Protein AF-A0A401GUN4-F1 (afdb_monomer)

Structure (mmCIF, N/CA/C/O backbone):
data_AF-A0A401GUN4-F1
#
_entry.id   AF-A0A401GUN4-F1
#
loop_
_atom_site.group_PDB
_atom_site.id
_atom_site.type_symbol
_atom_site.label_atom_id
_atom_site.label_alt_id
_atom_site.label_comp_id
_atom_site.label_asym_id
_atom_site.label_entity_id
_atom_site.label_seq_id
_atom_site.pdbx_PDB_ins_code
_atom_site.Cartn_x
_atom_site.Cartn_y
_atom_site.Cartn_z
_atom_site.occupancy
_atom_site.B_iso_or_equiv
_atom_site.auth_seq_id
_atom_site.auth_comp_id
_atom_site.auth_asym_id
_atom_site.auth_atom_id
_atom_site.pdbx_PDB_model_num
ATOM 1 N N . MET A 1 1 ? 19.082 17.902 -39.797 1.00 61.75 1 MET A N 1
ATOM 2 C CA . MET A 1 1 ? 18.710 17.930 -41.236 1.00 61.75 1 MET A CA 1
ATOM 3 C C . MET A 1 1 ? 19.415 16.868 -42.083 1.00 61.75 1 MET A C 1
ATOM 5 O O . MET A 1 1 ? 18.729 16.250 -42.883 1.00 61.75 1 MET A O 1
ATOM 9 N N . ARG A 1 2 ? 20.720 16.598 -41.896 1.00 84.06 2 ARG A N 1
ATOM 10 C CA . ARG A 1 2 ? 21.501 15.693 -42.772 1.00 84.06 2 ARG A CA 1
ATOM 11 C C . ARG A 1 2 ? 20.975 14.250 -42.870 1.00 84.06 2 ARG A C 1
ATOM 13 O O . ARG A 1 2 ? 20.888 13.736 -43.975 1.00 84.06 2 ARG A O 1
ATOM 20 N N . TYR A 1 3 ? 20.550 13.638 -41.759 1.00 87.88 3 TYR A N 1
ATOM 21 C CA . TYR A 1 3 ? 20.000 12.272 -41.775 1.00 87.88 3 TYR A CA 1
ATOM 22 C C . TYR A 1 3 ? 18.753 12.141 -42.660 1.00 87.88 3 TYR A C 1
ATOM 24 O O . TYR A 1 3 ? 18.655 11.236 -43.478 1.00 87.88 3 TYR A O 1
ATOM 32 N N . ARG A 1 4 ? 17.798 13.073 -42.535 1.00 90.19 4 ARG A N 1
ATOM 33 C CA . ARG A 1 4 ? 16.543 13.034 -43.306 1.00 90.19 4 ARG A CA 1
ATOM 34 C C . ARG A 1 4 ? 16.805 13.141 -44.808 1.00 90.19 4 ARG A C 1
ATOM 36 O O . ARG A 1 4 ? 16.203 12.411 -45.587 1.00 90.19 4 ARG A O 1
ATOM 43 N N . THR A 1 5 ? 17.737 14.008 -45.204 1.00 91.50 5 THR A N 1
ATOM 44 C CA . THR A 1 5 ? 18.130 14.169 -46.610 1.00 91.50 5 THR A CA 1
ATOM 45 C C . THR A 1 5 ? 18.854 12.938 -47.153 1.00 91.50 5 THR A C 1
ATOM 47 O O . THR A 1 5 ? 18.556 12.502 -48.261 1.00 91.50 5 THR A O 1
ATOM 50 N N . THR A 1 6 ? 19.759 12.330 -46.377 1.00 90.94 6 THR A N 1
ATOM 51 C CA . THR A 1 6 ? 20.455 11.104 -46.796 1.00 90.94 6 THR A CA 1
ATOM 52 C C . THR A 1 6 ? 19.515 9.905 -46.840 1.00 90.94 6 THR A C 1
ATOM 54 O O . THR A 1 6 ? 19.612 9.104 -47.760 1.00 90.94 6 THR A O 1
ATOM 57 N N . PHE A 1 7 ? 18.571 9.804 -45.900 1.00 90.31 7 PHE A N 1
ATOM 58 C CA . PHE A 1 7 ? 17.551 8.757 -45.883 1.00 90.31 7 PHE A CA 1
ATOM 59 C C . PHE A 1 7 ? 16.649 8.847 -47.119 1.00 90.31 7 PHE A C 1
ATOM 61 O O . PHE A 1 7 ? 16.426 7.842 -47.781 1.00 90.31 7 PHE A O 1
ATOM 68 N N . ALA A 1 8 ? 16.204 10.052 -47.496 1.00 91.38 8 ALA A N 1
ATOM 69 C CA . ALA A 1 8 ? 15.416 10.260 -48.713 1.00 91.38 8 ALA A CA 1
ATOM 70 C C . ALA A 1 8 ? 16.186 9.873 -49.990 1.00 91.38 8 ALA A C 1
ATOM 72 O O . ALA A 1 8 ? 15.638 9.198 -50.861 1.00 91.38 8 ALA A O 1
ATOM 73 N N . ALA A 1 9 ? 17.467 10.245 -50.086 1.00 92.00 9 ALA A N 1
ATOM 74 C CA . ALA A 1 9 ? 18.320 9.839 -51.203 1.00 92.00 9 ALA A CA 1
ATOM 75 C C . ALA A 1 9 ? 18.523 8.315 -51.243 1.00 92.00 9 ALA A C 1
ATOM 77 O O . ALA A 1 9 ? 18.451 7.707 -52.307 1.00 92.00 9 ALA A O 1
ATOM 78 N N . LEU A 1 10 ? 18.725 7.686 -50.084 1.00 90.44 10 LEU A N 1
ATOM 79 C CA . LEU A 1 10 ? 18.894 6.242 -49.974 1.00 90.44 10 LEU A CA 1
ATOM 80 C C . LEU A 1 10 ? 17.616 5.493 -50.374 1.00 90.44 10 LEU A C 1
ATOM 82 O O . LEU A 1 10 ? 17.707 4.529 -51.123 1.00 90.44 10 LEU A O 1
ATOM 86 N N . VAL A 1 11 ? 16.433 5.971 -49.973 1.00 92.25 11 VAL A N 1
ATOM 87 C CA . VAL A 1 11 ? 15.136 5.435 -50.428 1.00 92.25 11 VAL A CA 1
ATOM 88 C C . VAL A 1 11 ? 15.024 5.490 -51.956 1.00 92.25 11 VAL A C 1
ATOM 90 O O . VAL A 1 11 ? 14.645 4.496 -52.572 1.00 92.25 11 VAL A O 1
ATOM 93 N N . ALA A 1 12 ? 15.384 6.621 -52.572 1.00 92.50 12 ALA A N 1
ATOM 94 C CA . ALA A 1 12 ? 15.305 6.803 -54.023 1.00 92.50 12 ALA A CA 1
ATOM 95 C C . ALA A 1 12 ? 16.304 5.922 -54.797 1.00 92.50 12 ALA A C 1
ATOM 97 O O . ALA A 1 12 ? 16.006 5.459 -55.897 1.00 92.50 12 ALA A O 1
ATOM 98 N N . LEU A 1 13 ? 17.485 5.679 -54.223 1.00 92.62 13 LEU A N 1
ATOM 99 C CA . LEU A 1 13 ? 18.577 4.955 -54.878 1.00 92.62 13 LEU A CA 1
ATOM 100 C C . LEU A 1 13 ? 18.646 3.464 -54.513 1.00 92.62 13 LEU A C 1
ATOM 102 O O . LEU A 1 13 ? 19.353 2.716 -55.185 1.00 92.62 13 LEU A O 1
ATOM 106 N N . ALA A 1 14 ? 17.915 3.001 -53.496 1.00 90.75 14 ALA A N 1
ATOM 107 C CA . ALA A 1 14 ? 17.994 1.623 -53.007 1.00 90.75 14 ALA A CA 1
ATOM 108 C C . ALA A 1 14 ? 17.620 0.577 -54.067 1.00 90.75 14 ALA A C 1
ATOM 110 O O . ALA A 1 14 ? 18.306 -0.436 -54.191 1.00 90.75 14 ALA A O 1
ATOM 111 N N . GLN A 1 15 ? 16.561 0.838 -54.841 1.00 89.50 15 GLN A N 1
ATOM 112 C CA . GLN A 1 15 ? 16.112 -0.040 -55.927 1.00 89.50 15 GLN A CA 1
ATOM 113 C C . GLN A 1 15 ? 17.144 -0.101 -57.075 1.00 89.50 15 GLN A C 1
ATOM 115 O O . GLN A 1 15 ? 17.607 -1.200 -57.380 1.00 89.50 15 GLN A O 1
ATOM 120 N N . PRO A 1 16 ? 17.600 1.036 -57.650 1.00 92.12 16 PRO A N 1
ATOM 121 C CA . PRO A 1 16 ? 18.664 1.041 -58.660 1.00 92.12 16 PRO A CA 1
ATOM 122 C C . PRO A 1 16 ? 19.980 0.387 -58.223 1.00 92.12 16 PRO A C 1
ATOM 124 O O . PRO A 1 16 ? 20.673 -0.204 -59.045 1.00 92.12 16 PRO A O 1
ATOM 127 N N . LEU A 1 17 ? 20.342 0.502 -56.942 1.00 90.38 17 LEU A N 1
ATOM 128 C CA . LEU A 1 17 ? 21.597 -0.024 -56.396 1.00 90.38 17 LEU A CA 1
ATOM 129 C C . LEU A 1 17 ? 21.484 -1.461 -55.866 1.00 90.38 17 LEU A C 1
ATOM 131 O O . LEU A 1 17 ? 22.434 -1.947 -55.254 1.00 90.38 17 LEU A O 1
ATOM 135 N N . ALA A 1 18 ? 20.334 -2.123 -56.046 1.00 89.06 18 ALA A N 1
ATOM 136 C CA . ALA A 1 18 ? 20.052 -3.457 -55.507 1.00 89.06 18 ALA A CA 1
ATOM 137 C C . ALA A 1 18 ? 20.358 -3.588 -53.994 1.00 89.06 18 ALA A C 1
ATOM 139 O O . ALA A 1 18 ? 20.763 -4.643 -53.503 1.00 89.06 18 ALA A O 1
ATOM 140 N N . LYS A 1 19 ? 20.165 -2.503 -53.232 1.00 86.75 19 LYS A N 1
ATOM 141 C CA . LYS A 1 19 ? 20.365 -2.461 -51.777 1.00 86.75 19 LYS A CA 1
ATOM 142 C C . LYS A 1 19 ? 19.126 -3.020 -51.079 1.00 86.75 19 LYS A C 1
ATOM 144 O O . LYS A 1 19 ? 18.068 -2.392 -51.072 1.00 86.75 19 LYS A O 1
ATOM 149 N N . VAL A 1 20 ? 19.286 -4.168 -50.429 1.00 86.50 20 VAL A N 1
ATOM 150 C CA . VAL A 1 20 ? 18.246 -4.870 -49.657 1.00 86.50 20 VAL A CA 1
ATOM 151 C C . VAL A 1 20 ? 18.600 -4.927 -48.171 1.00 86.50 20 VAL A C 1
ATOM 153 O O . VAL A 1 20 ? 19.768 -4.837 -47.804 1.00 86.50 20 VAL A O 1
ATOM 156 N N . GLY A 1 21 ? 17.584 -5.039 -47.314 1.00 81.31 21 GLY A N 1
ATOM 157 C CA . GLY A 1 21 ? 17.739 -5.273 -45.873 1.00 81.31 21 GLY A CA 1
ATOM 158 C C . GLY A 1 21 ? 18.011 -4.033 -45.019 1.00 81.31 21 GLY A C 1
ATOM 159 O O . GLY A 1 21 ? 17.782 -4.073 -43.824 1.00 81.31 21 GLY A O 1
ATOM 160 N N . TRP A 1 22 ? 18.403 -2.897 -45.596 1.00 84.94 22 TRP A N 1
ATOM 161 C CA . TRP A 1 22 ? 18.736 -1.688 -44.827 1.00 84.94 22 TRP A CA 1
ATOM 162 C C . TRP A 1 22 ? 17.547 -1.080 -44.054 1.00 84.94 22 TRP A C 1
ATOM 164 O O . TRP A 1 22 ? 17.760 -0.323 -43.107 1.00 84.94 22 TRP A O 1
ATOM 174 N N . GLN A 1 23 ? 16.301 -1.401 -44.430 1.00 85.31 23 GLN A N 1
ATOM 175 C CA . GLN A 1 23 ? 15.102 -0.918 -43.733 1.00 85.31 23 GLN A CA 1
ATOM 176 C C . GLN A 1 23 ? 14.911 -1.534 -42.336 1.00 85.31 23 GLN A C 1
ATOM 178 O O . GLN A 1 23 ? 14.133 -0.999 -41.545 1.00 85.31 23 GLN A O 1
ATOM 183 N N . SER A 1 24 ? 15.574 -2.656 -42.020 1.00 79.81 24 SER A N 1
ATOM 184 C CA . SER A 1 24 ? 15.527 -3.227 -40.667 1.00 79.81 24 SER A CA 1
ATOM 185 C C . SER A 1 24 ? 16.329 -2.389 -39.669 1.00 79.81 24 SER A C 1
ATOM 187 O O . SER A 1 24 ? 15.943 -2.299 -38.504 1.00 79.81 24 SER A O 1
ATOM 189 N N . GLU A 1 25 ? 17.398 -1.743 -40.134 1.00 78.94 25 GLU A N 1
ATOM 190 C CA . GLU A 1 25 ? 18.331 -0.964 -39.315 1.00 78.94 25 GLU A CA 1
ATOM 191 C C . GLU A 1 25 ? 18.028 0.540 -39.341 1.00 78.94 25 GLU A C 1
ATOM 193 O O . GLU A 1 25 ? 18.147 1.219 -38.323 1.00 78.94 25 GLU A O 1
ATOM 198 N N . LEU A 1 26 ? 17.605 1.076 -40.490 1.00 85.75 26 LEU A N 1
ATOM 199 C CA . LEU A 1 26 ? 17.338 2.502 -40.672 1.00 85.75 26 LEU A CA 1
ATOM 200 C C . LEU A 1 26 ? 15.843 2.754 -40.865 1.00 85.75 26 LEU A C 1
ATOM 202 O O . LEU A 1 26 ? 15.229 2.251 -41.807 1.00 85.75 26 LEU A O 1
ATOM 206 N N . ARG A 1 27 ? 15.270 3.612 -40.016 1.00 87.12 27 ARG A N 1
ATOM 207 C CA . ARG A 1 27 ? 13.863 4.026 -40.081 1.00 87.12 27 ARG A CA 1
ATOM 208 C C . ARG A 1 27 ? 13.729 5.536 -40.318 1.00 87.12 27 ARG A C 1
ATOM 210 O O . ARG A 1 27 ? 14.671 6.290 -40.076 1.00 87.12 27 ARG A O 1
ATOM 217 N N . PRO A 1 28 ? 12.559 6.015 -40.775 1.00 89.81 28 PRO A N 1
ATOM 218 C CA . PRO A 1 28 ? 12.291 7.447 -40.845 1.00 89.81 28 PRO A CA 1
ATOM 219 C C . PRO A 1 28 ? 12.483 8.107 -39.472 1.00 89.81 28 PRO A C 1
ATOM 221 O O . PRO A 1 28 ? 11.947 7.628 -38.477 1.00 89.81 28 PRO A O 1
ATOM 224 N N . LEU A 1 29 ? 13.235 9.212 -39.420 1.00 89.06 29 LEU A N 1
ATOM 225 C CA . LEU A 1 29 ? 13.492 9.950 -38.179 1.00 89.06 29 LEU A CA 1
ATOM 226 C C . LEU A 1 29 ? 12.454 11.060 -37.977 1.00 89.06 29 LEU A C 1
ATOM 228 O O . LEU A 1 29 ? 12.614 12.182 -38.492 1.00 89.06 29 LEU A O 1
ATOM 232 N N . ASN A 1 30 ? 11.411 10.758 -37.206 1.00 88.06 30 ASN A N 1
ATOM 233 C CA . ASN A 1 30 ? 10.396 11.732 -36.818 1.00 88.06 30 ASN A CA 1
ATOM 234 C C . ASN A 1 30 ? 10.955 12.731 -35.800 1.00 88.06 30 ASN A C 1
ATOM 236 O O . ASN A 1 30 ? 12.028 12.544 -35.231 1.00 88.06 30 ASN A O 1
ATOM 240 N N . THR A 1 31 ? 10.266 13.852 -35.592 1.00 85.31 31 THR A N 1
ATOM 241 C CA . THR A 1 31 ? 10.670 14.839 -34.573 1.00 85.31 31 THR A CA 1
ATOM 242 C C . THR A 1 31 ? 10.558 14.278 -33.160 1.00 85.31 31 THR A C 1
ATOM 244 O O . THR A 1 31 ? 11.384 14.608 -32.322 1.00 85.31 31 THR A O 1
ATOM 247 N N . THR A 1 32 ? 9.598 13.385 -32.925 1.00 82.88 32 THR A N 1
ATOM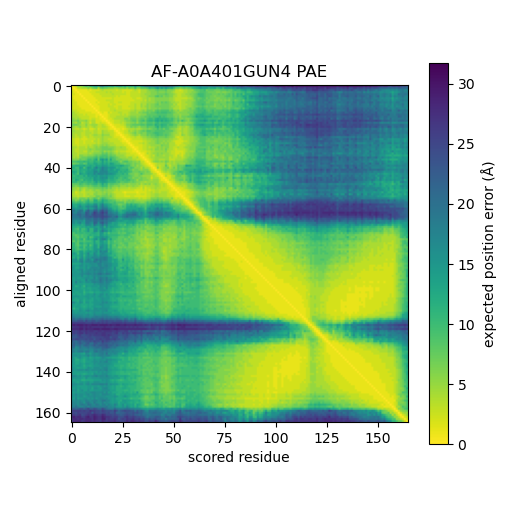 248 C CA . THR A 1 32 ? 9.372 12.695 -31.645 1.00 82.88 32 THR A CA 1
ATOM 249 C C . THR A 1 32 ? 10.454 11.675 -31.293 1.00 82.88 32 THR A C 1
ATOM 251 O O . THR A 1 32 ? 10.561 11.269 -30.140 1.00 82.88 32 THR A O 1
ATOM 254 N N . ASP A 1 33 ? 11.240 11.238 -32.279 1.00 83.50 33 ASP A N 1
ATOM 255 C CA . ASP A 1 33 ? 12.306 10.253 -32.078 1.00 83.50 33 ASP A CA 1
ATOM 256 C C . ASP A 1 33 ? 13.605 10.911 -31.597 1.00 83.50 33 ASP A C 1
ATOM 258 O O . ASP A 1 33 ? 14.455 10.239 -31.021 1.00 83.50 33 ASP A O 1
ATOM 262 N N . VAL A 1 34 ? 13.771 12.219 -31.830 1.00 84.81 34 VAL A N 1
ATOM 263 C CA . VAL A 1 34 ? 14.961 12.983 -31.431 1.00 84.81 34 VAL A CA 1
ATOM 264 C C . VAL A 1 34 ? 14.811 13.391 -29.972 1.00 84.81 34 VAL A C 1
ATOM 266 O O . VAL A 1 34 ? 14.448 14.524 -29.667 1.00 84.81 34 VAL A O 1
ATOM 269 N N . ARG A 1 35 ? 15.053 12.430 -29.086 1.00 82.94 35 A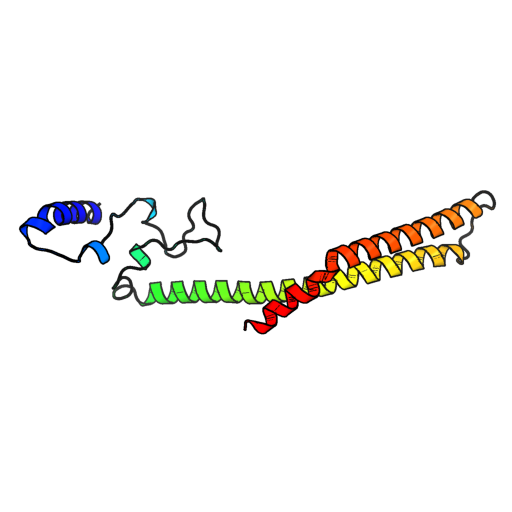RG A N 1
ATOM 270 C CA . ARG A 1 35 ? 14.937 12.597 -27.640 1.00 82.94 35 ARG A CA 1
ATOM 271 C C . ARG A 1 35 ? 15.970 11.766 -26.895 1.00 82.94 35 ARG A C 1
ATOM 273 O O . ARG A 1 35 ? 16.447 10.746 -27.409 1.00 82.94 35 ARG A O 1
ATOM 280 N N . GLY A 1 36 ? 16.320 12.213 -25.693 1.00 77.12 36 GLY A N 1
ATOM 281 C CA . GLY A 1 36 ? 17.220 11.478 -24.808 1.00 77.12 36 GLY A CA 1
ATOM 282 C C . GLY A 1 36 ? 16.659 10.101 -24.446 1.00 77.12 36 GLY A C 1
ATOM 283 O O . GLY A 1 36 ? 15.445 9.903 -24.427 1.00 77.12 36 GLY A O 1
ATOM 284 N N . MET A 1 37 ? 17.530 9.138 -24.124 1.00 74.44 37 MET A N 1
ATOM 285 C CA . MET A 1 37 ? 17.106 7.783 -23.732 1.00 74.44 37 MET A CA 1
ATOM 286 C C . MET A 1 37 ? 16.166 7.788 -22.510 1.00 74.44 37 MET A C 1
ATOM 288 O O . MET A 1 37 ? 15.310 6.917 -22.369 1.00 74.44 37 MET A O 1
ATOM 292 N N . THR A 1 38 ? 16.309 8.802 -21.658 1.00 71.69 38 THR A N 1
ATOM 293 C CA . THR A 1 38 ? 15.544 9.053 -20.432 1.00 71.69 38 THR A CA 1
ATOM 294 C C . THR A 1 38 ? 14.367 10.014 -20.599 1.00 71.69 38 THR A C 1
ATOM 296 O O . THR A 1 38 ? 13.646 10.260 -19.636 1.00 71.69 38 THR A O 1
ATOM 299 N N . GLU A 1 39 ? 14.156 10.575 -21.788 1.00 75.94 39 GLU A N 1
ATOM 300 C CA . GLU A 1 39 ? 13.175 11.637 -22.009 1.00 75.94 39 GLU A CA 1
ATOM 301 C C . GLU A 1 39 ? 11.771 11.065 -22.277 1.00 75.94 39 GLU A C 1
ATOM 303 O O . GLU A 1 39 ? 11.539 10.327 -23.244 1.00 75.94 39 GLU A O 1
ATOM 308 N N . LEU A 1 40 ? 10.825 11.410 -21.399 1.00 72.50 40 LEU A N 1
ATOM 309 C CA . LEU A 1 40 ? 9.420 11.009 -21.483 1.00 72.50 40 LEU A CA 1
ATOM 310 C C . LEU A 1 40 ? 8.672 11.851 -22.521 1.00 72.50 40 LEU A C 1
ATOM 312 O O . LEU A 1 40 ? 8.819 13.073 -22.566 1.00 72.50 40 LEU A O 1
ATOM 316 N N . LEU A 1 41 ? 7.808 11.218 -23.320 1.00 74.94 41 LEU A N 1
ATOM 317 C CA . LEU A 1 41 ? 6.794 11.968 -24.068 1.00 74.94 41 LEU A CA 1
ATOM 318 C C . LEU A 1 41 ? 5.702 12.456 -23.115 1.00 74.94 41 LEU A C 1
ATOM 320 O O . LEU A 1 41 ? 5.414 11.821 -22.108 1.00 74.94 41 LEU A O 1
ATOM 324 N N . ALA A 1 42 ? 5.010 13.534 -23.489 1.00 71.62 42 ALA A N 1
ATOM 325 C CA . ALA A 1 42 ? 3.924 14.120 -22.694 1.00 71.62 42 ALA A CA 1
ATOM 326 C C . ALA A 1 42 ? 2.770 13.150 -22.349 1.00 71.62 42 ALA A C 1
ATOM 328 O O . ALA A 1 42 ? 1.950 13.457 -21.490 1.00 71.62 42 ALA A O 1
ATOM 329 N N . GLN A 1 43 ? 2.684 12.000 -23.025 1.00 76.12 43 GLN A N 1
ATOM 330 C CA . GLN A 1 43 ? 1.677 10.957 -22.797 1.00 76.12 43 GLN A CA 1
ATOM 331 C C . GLN A 1 43 ? 2.262 9.671 -22.185 1.00 76.12 43 GLN A C 1
ATOM 333 O O . GLN A 1 43 ? 1.536 8.694 -22.010 1.00 76.12 43 GLN A O 1
ATOM 338 N N . GLU A 1 44 ? 3.561 9.641 -21.880 1.00 79.81 44 GLU A N 1
ATOM 339 C CA . GLU A 1 44 ? 4.233 8.491 -21.277 1.00 79.81 44 GLU A CA 1
ATOM 340 C C . GLU A 1 44 ? 4.374 8.690 -19.767 1.00 79.81 44 GLU A C 1
ATOM 342 O O . GLU A 1 44 ? 4.812 9.735 -19.290 1.00 79.81 44 GLU A O 1
ATOM 347 N N . SER A 1 45 ? 4.028 7.655 -19.007 1.00 78.44 45 SER A N 1
ATOM 348 C CA . SER A 1 45 ? 4.476 7.510 -17.625 1.00 78.44 45 SER A CA 1
ATOM 349 C C . SER A 1 45 ? 5.785 6.720 -17.595 1.00 78.44 45 SER A C 1
ATOM 351 O O . SER A 1 45 ? 6.096 5.988 -18.534 1.00 78.44 45 SER A O 1
ATOM 353 N N . GLU A 1 46 ? 6.532 6.809 -16.495 1.00 72.31 46 GLU A N 1
ATOM 354 C CA . GLU A 1 46 ? 7.749 6.010 -16.271 1.00 72.31 46 GLU A CA 1
ATOM 355 C C . GLU A 1 46 ? 7.528 4.505 -16.527 1.00 72.31 46 GLU A C 1
ATOM 357 O O . GLU A 1 46 ? 8.376 3.855 -17.131 1.00 72.31 46 GLU A O 1
ATOM 362 N N . GLY A 1 47 ? 6.366 3.962 -16.140 1.00 68.75 47 GLY A N 1
ATOM 363 C CA . GLY A 1 47 ? 6.018 2.548 -16.341 1.00 68.75 47 GLY A CA 1
ATOM 364 C C . GLY A 1 47 ? 5.586 2.178 -17.766 1.00 68.75 47 GLY A C 1
ATOM 365 O O . GLY A 1 47 ? 5.507 0.999 -18.092 1.00 68.75 47 GLY A O 1
ATOM 366 N N . ARG A 1 48 ? 5.307 3.163 -18.629 1.00 73.81 48 ARG A N 1
ATOM 367 C CA . ARG A 1 48 ? 4.859 2.956 -20.018 1.00 73.81 48 ARG A CA 1
ATOM 368 C C . ARG A 1 48 ? 5.778 3.640 -21.034 1.00 73.81 48 ARG A C 1
ATOM 370 O O . ARG A 1 48 ? 5.372 3.883 -22.169 1.00 73.81 48 ARG A O 1
ATOM 377 N N . ARG A 1 49 ? 7.007 3.981 -20.633 1.00 77.38 49 ARG A N 1
ATOM 378 C CA . ARG A 1 49 ? 7.962 4.657 -21.512 1.00 77.38 49 ARG A CA 1
ATOM 379 C C . ARG A 1 49 ? 8.366 3.737 -22.657 1.00 77.38 49 ARG A C 1
ATOM 381 O O . ARG A 1 49 ? 8.782 2.602 -22.439 1.00 77.38 49 ARG A O 1
ATOM 388 N N . THR A 1 50 ? 8.320 4.263 -23.875 1.00 76.81 50 THR A N 1
ATOM 389 C CA . THR A 1 50 ? 8.833 3.582 -25.061 1.00 76.81 50 THR A CA 1
ATOM 390 C C . THR A 1 50 ? 10.142 4.237 -25.471 1.00 76.81 50 THR A C 1
ATOM 392 O O . THR A 1 50 ? 10.189 5.445 -25.711 1.00 76.81 50 THR A O 1
ATOM 395 N N . LEU A 1 51 ? 11.219 3.459 -25.578 1.00 80.19 51 LEU A N 1
ATOM 396 C CA . LEU A 1 51 ? 12.479 3.967 -26.116 1.00 80.19 51 LEU A CA 1
ATOM 397 C C . LEU A 1 51 ? 12.330 4.290 -27.606 1.00 80.19 51 LEU A C 1
ATOM 399 O O . LEU A 1 51 ? 11.747 3.519 -28.371 1.00 80.19 51 LEU A O 1
ATOM 403 N N . ALA A 1 52 ? 12.876 5.432 -28.032 1.00 84.25 52 ALA A N 1
ATOM 404 C CA . ALA A 1 52 ? 12.952 5.747 -29.453 1.00 84.25 52 ALA A CA 1
ATOM 405 C C . ALA A 1 52 ? 13.818 4.700 -30.169 1.00 84.25 52 ALA A C 1
ATOM 407 O O . ALA A 1 52 ? 14.851 4.274 -29.652 1.00 84.25 52 ALA A O 1
ATOM 408 N N . TRP A 1 53 ? 13.418 4.304 -31.379 1.00 84.12 53 TRP A N 1
ATOM 409 C CA . TRP A 1 53 ? 14.083 3.231 -32.129 1.00 84.12 53 TRP A CA 1
ATOM 410 C C . TRP A 1 53 ? 15.574 3.504 -32.383 1.00 84.12 53 TRP A C 1
ATOM 412 O O . TRP A 1 53 ? 16.342 2.558 -32.520 1.00 84.12 53 TRP A O 1
ATOM 422 N N . ILE A 1 54 ? 15.989 4.778 -32.394 1.00 82.44 54 ILE A N 1
ATOM 423 C CA . ILE A 1 54 ? 17.392 5.193 -32.537 1.00 82.44 54 ILE A CA 1
ATOM 424 C C . ILE A 1 54 ? 18.292 4.651 -31.418 1.00 82.44 54 ILE A C 1
ATOM 426 O O . ILE A 1 54 ? 19.474 4.433 -31.651 1.00 82.44 54 ILE A O 1
ATOM 430 N N . TRP A 1 55 ? 17.727 4.386 -30.235 1.00 79.94 55 TRP A N 1
ATOM 431 C CA . TRP A 1 55 ? 18.420 3.776 -29.097 1.00 79.94 55 TRP A CA 1
ATOM 432 C C . TRP A 1 55 ? 18.389 2.243 -29.136 1.00 79.94 55 TRP A C 1
ATOM 434 O O . TRP A 1 55 ? 19.113 1.597 -28.389 1.00 79.94 55 TRP A O 1
ATOM 444 N N . MET A 1 56 ? 17.562 1.654 -30.006 1.00 74.62 56 MET A N 1
ATOM 445 C CA . MET A 1 56 ? 17.433 0.201 -30.183 1.00 74.62 56 MET A CA 1
ATOM 446 C C . MET A 1 56 ? 18.094 -0.307 -31.473 1.00 74.62 56 MET A C 1
ATOM 448 O O . MET A 1 56 ? 18.037 -1.500 -31.765 1.00 74.62 56 MET A O 1
ATOM 452 N N . ALA A 1 57 ? 18.686 0.585 -32.273 1.00 72.44 57 ALA A N 1
ATOM 453 C CA . ALA A 1 57 ? 19.326 0.226 -33.530 1.00 72.44 57 ALA A CA 1
ATOM 454 C C . ALA A 1 57 ? 20.666 -0.507 -33.286 1.00 72.44 57 ALA A C 1
ATOM 456 O O . ALA A 1 57 ? 21.433 -0.101 -32.405 1.00 72.44 57 ALA A O 1
ATOM 457 N N . PRO A 1 58 ? 20.991 -1.552 -34.072 1.00 64.31 58 PRO A N 1
ATOM 458 C CA . PRO A 1 58 ? 22.296 -2.207 -34.014 1.00 64.31 58 PRO A CA 1
ATOM 459 C C . PRO A 1 58 ? 23.433 -1.190 -34.205 1.00 64.31 58 PRO A C 1
ATOM 461 O O . PRO A 1 58 ? 23.371 -0.354 -35.104 1.00 64.31 58 PRO A O 1
ATOM 464 N N . GLY A 1 59 ? 24.453 -1.226 -33.343 1.00 64.12 59 GLY A N 1
ATOM 465 C CA . GLY A 1 59 ? 25.598 -0.304 -33.401 1.00 64.12 59 GLY A CA 1
ATOM 466 C C . GLY A 1 59 ? 25.389 1.063 -32.729 1.00 64.12 59 GLY A C 1
ATOM 467 O O . GLY A 1 59 ? 26.354 1.812 -32.585 1.00 64.12 59 GLY A O 1
ATOM 468 N N . ALA A 1 60 ? 24.186 1.384 -32.226 1.00 60.31 60 ALA A N 1
ATOM 469 C CA . ALA A 1 60 ? 23.938 2.625 -31.473 1.00 60.31 60 ALA A CA 1
ATOM 470 C C . ALA A 1 60 ? 24.829 2.763 -30.217 1.00 60.31 60 ALA A C 1
ATOM 472 O O . ALA A 1 60 ? 25.110 3.874 -29.773 1.00 60.31 60 ALA A O 1
ATOM 473 N N . GLY A 1 61 ? 25.324 1.640 -29.683 1.00 57.19 61 GLY A N 1
ATOM 474 C CA . GLY A 1 61 ? 26.249 1.594 -28.552 1.00 57.19 61 GLY A CA 1
ATOM 475 C C . GLY A 1 61 ? 27.742 1.578 -28.907 1.00 57.19 61 GLY A C 1
ATOM 476 O O . GLY A 1 61 ? 28.548 1.716 -28.001 1.00 57.19 61 GLY A O 1
ATOM 477 N N . GLU A 1 62 ? 28.164 1.427 -30.169 1.00 58.75 62 GLU A N 1
ATOM 478 C CA . GLU A 1 62 ? 29.593 1.205 -30.495 1.00 58.75 62 GLU A CA 1
ATOM 479 C C . GLU A 1 62 ? 30.455 2.481 -30.460 1.00 58.75 62 GLU A C 1
ATOM 481 O O . GLU A 1 62 ? 31.648 2.407 -30.174 1.00 58.75 62 GLU A O 1
ATOM 486 N N . GLY A 1 63 ? 29.871 3.663 -30.696 1.00 55.62 63 GLY A N 1
ATOM 487 C CA . GLY A 1 63 ? 30.581 4.957 -30.645 1.00 55.62 63 GLY A CA 1
ATOM 488 C C . GLY A 1 63 ? 30.378 5.767 -29.354 1.00 55.62 63 GLY A C 1
ATOM 489 O O . GLY A 1 63 ? 31.094 6.735 -29.118 1.00 55.62 63 GLY A O 1
ATOM 490 N N . SER A 1 64 ? 29.404 5.378 -28.526 1.00 55.00 64 SER A N 1
ATOM 491 C CA . SER A 1 64 ? 28.985 6.041 -27.276 1.00 55.00 64 SER A CA 1
ATOM 492 C C . SER A 1 64 ? 28.659 4.978 -26.210 1.00 55.00 64 SER A C 1
ATOM 494 O O . SER A 1 64 ? 27.657 5.036 -25.496 1.00 55.00 64 SER A O 1
ATOM 496 N N . ALA A 1 65 ? 29.498 3.937 -26.147 1.00 57.31 65 ALA A N 1
ATOM 497 C CA . ALA A 1 65 ? 29.296 2.782 -25.270 1.00 57.31 65 ALA A CA 1
ATOM 498 C C . ALA A 1 65 ? 29.210 3.190 -23.795 1.00 57.31 65 ALA A C 1
ATOM 500 O O . ALA A 1 65 ? 28.346 2.696 -23.077 1.00 57.31 65 ALA A O 1
ATOM 501 N N . GLY A 1 66 ? 30.065 4.131 -23.373 1.00 61.00 66 GLY A N 1
ATOM 502 C CA . GLY A 1 66 ? 30.103 4.651 -22.003 1.00 61.00 66 GLY A CA 1
ATOM 503 C C . GLY A 1 66 ? 28.795 5.330 -21.595 1.00 61.00 66 GLY A C 1
ATOM 504 O O . GLY A 1 66 ? 28.137 4.866 -20.670 1.00 61.00 66 GLY A O 1
ATOM 505 N N . ASP A 1 67 ? 28.363 6.355 -22.335 1.00 65.12 67 ASP A N 1
ATOM 506 C CA . ASP A 1 67 ? 27.155 7.124 -21.993 1.00 65.12 67 ASP A CA 1
ATOM 507 C C . ASP A 1 67 ? 25.877 6.275 -22.069 1.00 65.12 67 ASP A C 1
ATOM 509 O O . ASP A 1 67 ? 24.961 6.434 -21.256 1.00 65.12 67 ASP A O 1
ATOM 513 N N . THR A 1 68 ? 25.809 5.341 -23.024 1.00 68.38 68 THR A N 1
ATOM 514 C CA . THR A 1 68 ? 24.664 4.428 -23.170 1.00 68.38 68 THR A CA 1
ATOM 515 C C . THR A 1 68 ? 24.623 3.419 -22.020 1.00 68.38 68 THR A C 1
ATOM 517 O O . THR A 1 68 ? 23.564 3.197 -21.431 1.00 68.38 68 THR A O 1
ATOM 520 N N . GLN A 1 69 ? 25.769 2.837 -21.652 1.00 74.69 69 GLN A N 1
ATOM 521 C CA . GLN A 1 69 ? 25.877 1.899 -20.535 1.00 74.69 69 GLN A CA 1
ATOM 522 C C . GLN A 1 69 ? 25.594 2.577 -19.190 1.00 74.69 69 GLN A C 1
ATOM 524 O O . GLN A 1 69 ? 24.900 1.999 -18.352 1.00 74.69 69 GLN A O 1
ATOM 529 N N . ASP A 1 70 ? 26.076 3.800 -18.985 1.00 79.12 70 ASP A N 1
ATOM 530 C CA . ASP A 1 70 ? 25.815 4.564 -17.767 1.00 79.12 70 ASP A CA 1
ATOM 531 C C . ASP A 1 70 ? 24.348 4.989 -17.672 1.00 79.12 70 ASP A C 1
ATOM 533 O O . ASP A 1 70 ? 23.735 4.849 -16.614 1.00 79.12 70 ASP A O 1
ATOM 537 N N . SER A 1 71 ? 23.733 5.382 -18.789 1.00 78.12 71 SER A N 1
ATOM 538 C CA . SER A 1 71 ? 22.290 5.634 -18.848 1.00 78.12 71 SER A CA 1
ATOM 539 C C . SER A 1 71 ? 21.477 4.380 -18.498 1.00 78.12 71 SER A C 1
ATOM 541 O O . SER A 1 71 ? 20.544 4.462 -17.703 1.00 78.12 71 SER A O 1
ATOM 543 N N . LEU A 1 72 ? 21.847 3.202 -19.015 1.00 80.50 72 LEU A N 1
ATOM 544 C CA . LEU A 1 72 ? 21.190 1.935 -18.663 1.00 80.50 72 LEU A CA 1
ATOM 545 C C . LEU A 1 72 ? 21.377 1.566 -17.186 1.00 80.50 72 LEU A C 1
ATOM 547 O O . LEU A 1 72 ? 20.430 1.115 -16.545 1.00 80.50 72 LEU A O 1
ATOM 551 N N . ARG A 1 73 ? 22.569 1.787 -16.619 1.00 84.44 73 ARG A N 1
ATOM 552 C CA . ARG A 1 73 ? 22.832 1.578 -15.186 1.00 84.44 73 ARG A CA 1
ATOM 553 C C . ARG A 1 73 ? 21.976 2.490 -14.317 1.00 84.44 73 ARG A C 1
ATOM 555 O O . ARG A 1 73 ? 21.422 2.023 -13.328 1.00 84.44 73 ARG A O 1
ATOM 562 N N . ILE A 1 74 ? 21.843 3.764 -14.688 1.00 84.56 74 ILE A N 1
ATOM 563 C CA . ILE A 1 74 ? 20.972 4.715 -13.989 1.00 84.56 74 ILE A CA 1
ATOM 564 C C . ILE A 1 74 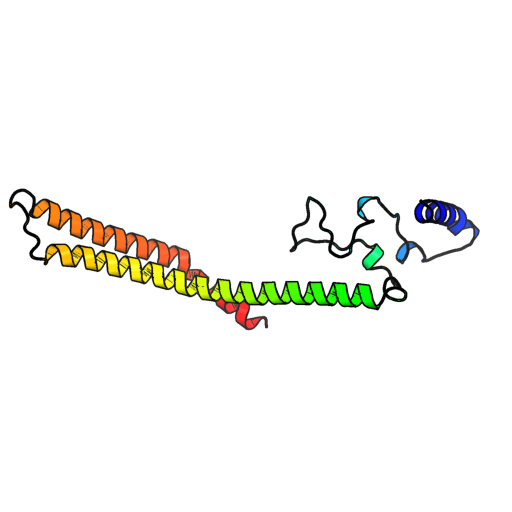? 19.526 4.216 -14.011 1.00 84.56 74 ILE A C 1
ATOM 566 O O . ILE A 1 74 ? 18.872 4.194 -12.969 1.00 84.56 74 ILE A O 1
ATOM 570 N N . GLU A 1 75 ? 19.030 3.779 -15.167 1.00 82.56 75 GLU A N 1
ATOM 571 C CA . GLU A 1 75 ? 17.661 3.274 -15.291 1.00 82.56 75 GLU A CA 1
ATOM 572 C C . GLU A 1 75 ? 17.443 1.982 -14.500 1.00 82.56 75 GLU A C 1
ATOM 574 O O . GLU A 1 75 ? 16.419 1.845 -13.832 1.00 82.56 75 GLU A O 1
ATOM 579 N N . TRP A 1 76 ? 18.423 1.076 -14.489 1.00 85.31 76 TRP A N 1
ATOM 580 C CA . TRP A 1 76 ? 18.380 -0.115 -13.645 1.00 85.31 76 TRP A CA 1
ATOM 581 C C . TRP A 1 76 ? 18.358 0.247 -12.157 1.00 85.31 76 TRP A C 1
ATOM 583 O O . TRP A 1 76 ? 17.516 -0.258 -11.420 1.00 85.31 76 TRP A O 1
ATOM 593 N N . CYS A 1 77 ? 19.211 1.175 -11.711 1.00 91.56 77 CYS A N 1
ATOM 594 C CA . CYS A 1 77 ? 19.215 1.654 -10.329 1.00 91.56 77 CYS A CA 1
ATOM 595 C C . CYS A 1 77 ? 17.873 2.290 -9.943 1.00 91.56 77 CYS A C 1
ATOM 597 O O . CYS A 1 77 ? 17.373 2.034 -8.851 1.00 91.56 77 CYS A O 1
ATOM 599 N N . LYS A 1 78 ? 17.258 3.081 -10.833 1.00 86.56 78 LYS A N 1
ATOM 600 C CA . LYS A 1 78 ? 15.918 3.647 -10.608 1.00 86.56 78 LYS A CA 1
ATOM 601 C C . LYS A 1 78 ? 14.848 2.562 -10.527 1.00 86.56 78 LYS A C 1
ATOM 603 O O . LYS A 1 78 ? 14.015 2.615 -9.628 1.00 86.56 78 LYS A O 1
ATOM 608 N N . ALA A 1 79 ? 14.861 1.595 -11.444 1.00 86.62 79 ALA A N 1
ATOM 609 C CA . ALA A 1 79 ? 13.911 0.485 -11.449 1.00 86.62 79 ALA A CA 1
ATOM 610 C C . ALA A 1 79 ? 14.031 -0.357 -10.178 1.00 86.62 79 ALA A C 1
ATOM 612 O O . ALA A 1 79 ? 13.031 -0.600 -9.513 1.00 86.62 79 ALA A O 1
ATOM 613 N N . ARG A 1 80 ? 15.259 -0.689 -9.780 1.00 90.00 80 ARG A N 1
ATOM 614 C CA . ARG A 1 80 ? 15.550 -1.396 -8.535 1.00 90.00 80 ARG A CA 1
ATOM 615 C C . ARG A 1 80 ? 15.125 -0.601 -7.298 1.00 90.00 80 ARG A C 1
ATOM 617 O O . ARG A 1 80 ? 14.531 -1.167 -6.393 1.00 90.00 80 ARG A O 1
ATOM 624 N N . ALA A 1 81 ? 15.387 0.705 -7.254 1.00 92.06 81 ALA A N 1
ATOM 625 C CA . ALA A 1 81 ? 14.939 1.554 -6.149 1.00 92.06 81 ALA A CA 1
ATOM 626 C C . ALA A 1 81 ? 13.405 1.642 -6.067 1.00 92.06 81 ALA A C 1
ATOM 628 O O . ALA A 1 81 ? 12.858 1.733 -4.974 1.00 92.06 81 ALA A O 1
ATOM 629 N N . ARG A 1 82 ? 12.704 1.616 -7.209 1.00 89.69 82 ARG A N 1
ATOM 630 C CA . ARG A 1 82 ? 11.238 1.528 -7.243 1.00 89.69 82 ARG A CA 1
ATOM 631 C C . ARG A 1 82 ? 10.741 0.174 -6.741 1.00 89.69 82 ARG A C 1
ATOM 633 O O . ARG A 1 82 ? 9.811 0.180 -5.953 1.00 89.69 82 ARG A O 1
ATOM 640 N N . ALA A 1 83 ? 11.373 -0.928 -7.145 1.00 89.94 83 ALA A N 1
ATOM 641 C CA . ALA A 1 83 ? 11.031 -2.263 -6.655 1.00 89.94 83 ALA A CA 1
ATOM 642 C C . ALA A 1 83 ? 11.199 -2.357 -5.130 1.00 89.94 83 ALA A C 1
ATOM 644 O O . ALA A 1 83 ? 10.250 -2.695 -4.443 1.00 89.94 83 ALA A O 1
ATOM 645 N N . HIS A 1 84 ? 12.345 -1.925 -4.587 1.00 89.81 84 HIS A N 1
ATOM 646 C CA . HIS A 1 84 ? 12.550 -1.898 -3.134 1.00 89.81 84 HIS A CA 1
ATOM 647 C C . HIS A 1 84 ? 11.517 -1.032 -2.400 1.00 89.81 84 HIS A C 1
ATOM 649 O O . HIS A 1 84 ? 10.980 -1.464 -1.388 1.00 89.81 84 HIS A O 1
ATOM 655 N N . ARG A 1 85 ? 11.207 0.167 -2.917 1.00 93.38 85 ARG A N 1
ATOM 656 C CA . ARG A 1 85 ? 10.167 1.020 -2.320 1.00 93.38 85 ARG A CA 1
ATOM 657 C C . ARG A 1 85 ? 8.796 0.354 -2.364 1.00 93.38 85 ARG A C 1
ATOM 659 O O . ARG A 1 85 ? 8.053 0.461 -1.404 1.00 93.38 85 ARG A O 1
ATOM 666 N N . TRP A 1 86 ? 8.460 -0.305 -3.467 1.00 90.94 86 TRP A N 1
ATOM 667 C CA . TRP A 1 86 ? 7.192 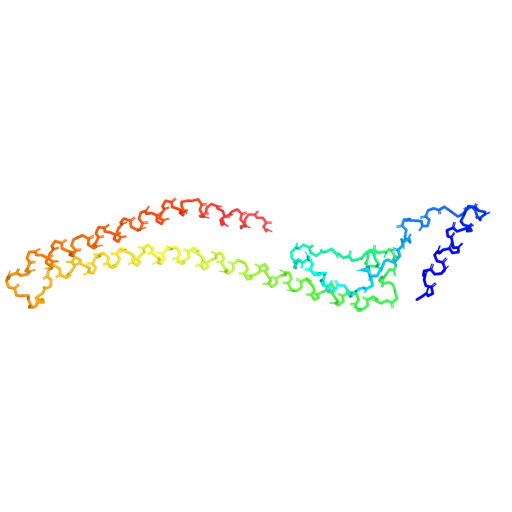-1.013 -3.591 1.00 90.94 86 TRP A CA 1
ATOM 668 C C . TRP A 1 86 ? 7.074 -2.122 -2.538 1.00 90.94 86 TRP A C 1
ATOM 670 O O . TRP A 1 86 ? 6.075 -2.177 -1.833 1.00 90.94 86 TRP A O 1
ATOM 680 N N . THR A 1 87 ? 8.133 -2.911 -2.326 1.00 90.38 87 THR A N 1
ATOM 681 C CA . THR A 1 87 ? 8.184 -3.899 -1.236 1.00 90.38 87 THR A CA 1
ATOM 682 C C . THR A 1 87 ? 7.978 -3.257 0.142 1.00 90.38 87 THR A C 1
ATOM 684 O O . THR A 1 87 ? 7.228 -3.784 0.959 1.00 90.38 87 THR A O 1
ATOM 687 N N . GLU A 1 88 ? 8.608 -2.107 0.410 1.00 92.62 88 GLU A N 1
ATOM 688 C CA . GLU A 1 88 ? 8.391 -1.350 1.654 1.00 92.62 88 GLU A CA 1
ATOM 689 C C . GLU A 1 88 ? 6.932 -0.878 1.787 1.00 92.62 88 GLU A C 1
ATOM 691 O O . GLU A 1 88 ? 6.338 -1.010 2.853 1.00 92.62 88 GLU A O 1
ATOM 696 N N . GLU A 1 89 ? 6.334 -0.358 0.712 1.00 93.81 89 GLU A N 1
ATOM 697 C CA . GLU A 1 89 ? 4.934 0.086 0.681 1.00 93.81 89 GLU A CA 1
ATOM 698 C C . GLU A 1 89 ? 3.963 -1.075 0.940 1.00 93.81 89 GLU A C 1
ATOM 700 O O . GLU A 1 89 ? 3.005 -0.906 1.692 1.00 93.81 89 GLU A O 1
ATOM 705 N N . CYS A 1 90 ? 4.233 -2.263 0.395 1.00 93.19 90 CYS A N 1
ATOM 706 C CA . CYS A 1 90 ? 3.473 -3.484 0.662 1.00 93.19 90 CYS A CA 1
ATOM 707 C C . CYS A 1 90 ? 3.512 -3.883 2.145 1.00 93.19 90 CYS A C 1
ATOM 709 O O . CYS A 1 90 ? 2.467 -4.159 2.734 1.00 93.19 90 CYS A O 1
ATOM 711 N N . GLN A 1 91 ? 4.698 -3.858 2.762 1.00 91.62 91 GLN A N 1
ATOM 712 C CA . GLN A 1 91 ? 4.866 -4.157 4.191 1.00 91.62 91 GLN A CA 1
ATOM 713 C C . GLN A 1 91 ? 4.167 -3.118 5.078 1.00 91.62 91 GLN A C 1
ATOM 715 O O . GLN A 1 91 ? 3.506 -3.469 6.053 1.00 91.62 91 GLN A O 1
ATOM 720 N N . LEU A 1 92 ? 4.285 -1.833 4.731 1.00 95.31 92 LEU A N 1
ATOM 721 C CA . LEU A 1 92 ? 3.608 -0.755 5.450 1.00 95.31 92 LEU A CA 1
ATOM 722 C C . LEU A 1 92 ? 2.089 -0.868 5.339 1.00 95.31 92 LEU A C 1
ATOM 724 O O . LEU A 1 92 ? 1.402 -0.664 6.332 1.00 95.31 92 LEU A O 1
ATOM 728 N N . LEU A 1 93 ? 1.567 -1.216 4.163 1.00 95.31 93 LEU A N 1
ATOM 729 C CA . LEU A 1 93 ? 0.134 -1.382 3.949 1.00 95.31 93 LEU A CA 1
ATOM 730 C C . LEU A 1 93 ? -0.447 -2.483 4.845 1.00 95.31 93 LEU A C 1
ATOM 732 O O . LEU A 1 93 ? -1.504 -2.281 5.442 1.00 95.31 93 LEU A O 1
ATOM 736 N N . GLU A 1 94 ? 0.236 -3.626 4.961 1.00 93.88 94 GLU A N 1
ATOM 737 C CA . GLU A 1 94 ? -0.190 -4.718 5.844 1.00 93.88 94 GLU A CA 1
ATOM 738 C C . GLU A 1 94 ? -0.256 -4.261 7.310 1.00 93.88 94 GLU A C 1
ATOM 740 O O . GLU A 1 94 ? -1.265 -4.480 7.989 1.00 93.88 94 GLU A O 1
ATOM 745 N N . GLU A 1 95 ? 0.775 -3.556 7.779 1.00 96.12 95 GLU A N 1
ATOM 746 C CA . GLU A 1 95 ? 0.807 -3.019 9.141 1.00 96.12 95 GLU A CA 1
ATOM 747 C C . GLU A 1 95 ? -0.258 -1.935 9.358 1.00 96.12 95 GLU A C 1
ATOM 749 O O . GLU A 1 95 ? -0.927 -1.921 10.389 1.00 96.12 95 GLU A O 1
ATOM 754 N N . GLU A 1 96 ? -0.476 -1.040 8.391 1.00 97.00 96 GLU A N 1
ATOM 755 C CA . GLU A 1 96 ? -1.522 -0.016 8.467 1.00 97.00 96 GLU A CA 1
ATOM 756 C C . GLU A 1 96 ? -2.915 -0.642 8.558 1.00 97.00 96 GLU A C 1
ATOM 758 O O . GLU A 1 96 ? -3.735 -0.205 9.369 1.00 97.00 96 GLU A O 1
ATOM 763 N N . MET A 1 97 ? -3.186 -1.688 7.773 1.00 97.00 97 MET A N 1
ATOM 764 C CA . MET A 1 97 ? -4.441 -2.434 7.854 1.00 97.00 97 MET A CA 1
ATOM 765 C C . MET A 1 97 ? -4.631 -3.024 9.252 1.00 97.00 97 MET A C 1
ATOM 767 O O . MET A 1 97 ? -5.686 -2.830 9.858 1.00 97.00 97 MET A O 1
ATOM 771 N N . HIS A 1 98 ? -3.605 -3.678 9.799 1.00 96.25 98 HIS A N 1
ATOM 772 C CA . HIS A 1 98 ? -3.642 -4.222 11.154 1.00 96.25 98 HIS A CA 1
ATOM 773 C C . HIS A 1 98 ? -3.865 -3.123 12.209 1.00 96.25 98 HIS A C 1
ATOM 775 O O . HIS A 1 98 ? -4.783 -3.212 13.028 1.00 96.25 98 HIS A O 1
ATOM 781 N N . CYS A 1 99 ? -3.109 -2.027 12.127 1.00 97.94 99 CYS A N 1
ATOM 782 C CA . CYS A 1 99 ? -3.226 -0.872 13.012 1.00 97.94 99 CYS A CA 1
ATOM 783 C C . CYS A 1 99 ? -4.622 -0.244 12.987 1.00 97.94 99 CYS A C 1
ATOM 785 O O . CYS A 1 99 ? -5.121 0.185 14.027 1.00 97.94 99 CYS A O 1
ATOM 787 N N . VAL A 1 100 ? -5.277 -0.173 11.825 1.00 98.12 100 VAL A N 1
ATOM 788 C CA . VAL A 1 100 ? -6.645 0.348 11.738 1.00 98.12 100 VAL A CA 1
ATOM 789 C C . VAL A 1 100 ? -7.622 -0.555 12.489 1.00 98.12 100 VAL A C 1
ATOM 791 O O . VAL A 1 100 ? -8.471 -0.026 13.205 1.00 98.12 100 VAL A O 1
ATOM 794 N N . LEU A 1 101 ? -7.514 -1.881 12.366 1.00 98.00 101 LEU A N 1
ATOM 795 C CA . LEU A 1 101 ? -8.394 -2.811 13.089 1.00 98.00 101 LEU A CA 1
ATOM 796 C C . LEU A 1 101 ? -8.198 -2.695 14.606 1.00 98.00 101 LEU A C 1
ATOM 798 O O . LEU A 1 101 ? -9.169 -2.489 15.339 1.00 98.00 101 LEU A O 1
ATOM 802 N N . GLU A 1 102 ? -6.943 -2.720 15.056 1.00 98.19 102 GLU A N 1
ATOM 803 C CA . GLU A 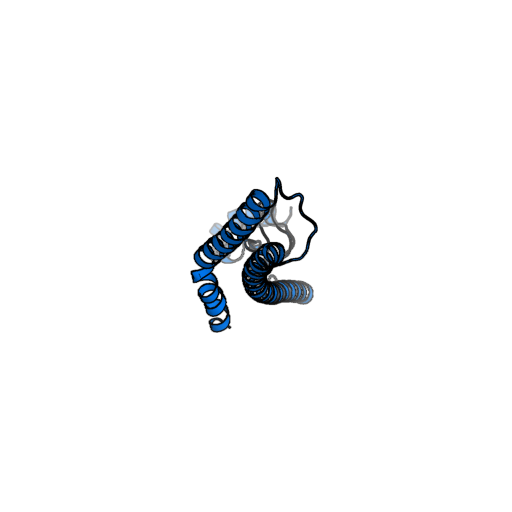1 102 ? -6.574 -2.550 16.466 1.00 98.19 102 GLU A CA 1
ATOM 804 C C . GLU A 1 102 ? -7.053 -1.204 17.017 1.00 98.19 102 GLU A C 1
ATOM 806 O O . GLU A 1 102 ? -7.633 -1.131 18.101 1.00 98.19 102 GLU A O 1
ATOM 811 N N . PHE A 1 103 ? -6.901 -0.124 16.247 1.00 98.12 103 PHE A N 1
ATOM 812 C CA . PHE A 1 103 ? -7.387 1.192 16.647 1.00 98.12 103 PHE A CA 1
ATOM 813 C C . PHE A 1 103 ? -8.910 1.219 16.822 1.00 98.12 103 PHE A C 1
ATOM 815 O O . PHE A 1 103 ? -9.395 1.826 17.779 1.00 98.12 103 PHE A O 1
ATOM 822 N N . GLN A 1 104 ? -9.674 0.581 15.926 1.00 98.31 104 GLN A N 1
ATOM 823 C CA . GLN A 1 104 ? -11.136 0.534 16.031 1.00 98.31 104 GLN A CA 1
ATOM 824 C C . GLN A 1 104 ? -11.598 -0.253 17.264 1.00 98.31 104 GLN A C 1
ATOM 826 O O . GLN A 1 104 ? -12.532 0.187 17.938 1.00 98.31 104 GLN A O 1
ATOM 831 N N . GLU A 1 105 ? -10.954 -1.375 17.596 1.00 98.19 105 GLU A N 1
ATOM 832 C CA . GLU A 1 105 ? -11.306 -2.132 18.805 1.00 98.19 105 GLU A CA 1
ATOM 833 C C . GLU A 1 105 ? -10.858 -1.407 20.078 1.00 98.19 105 GLU A C 1
ATOM 835 O O . GLU A 1 105 ? -11.615 -1.329 21.051 1.00 98.19 105 GLU A O 1
ATOM 840 N N . TRP A 1 106 ? -9.672 -0.794 20.062 1.00 98.31 106 TRP A N 1
ATOM 841 C CA . TRP A 1 106 ? -9.188 0.019 21.173 1.00 98.31 106 TRP A CA 1
ATOM 842 C C . TRP A 1 106 ? -10.135 1.185 21.468 1.00 98.31 106 TRP A C 1
ATOM 844 O O . TRP A 1 106 ? -10.539 1.376 22.614 1.00 98.31 106 TRP A O 1
ATOM 854 N N . ILE A 1 107 ? -10.557 1.942 20.448 1.00 98.12 107 ILE A N 1
ATOM 855 C CA . ILE A 1 107 ? -11.471 3.070 20.661 1.00 98.12 107 ILE A CA 1
ATOM 856 C C . ILE A 1 107 ? -12.883 2.595 21.040 1.00 98.12 107 ILE A C 1
ATOM 858 O O . ILE A 1 107 ? -13.571 3.285 21.791 1.00 98.12 107 ILE A O 1
ATOM 862 N N . ALA A 1 108 ? -13.326 1.422 20.568 1.00 97.94 108 ALA A N 1
ATOM 863 C CA . ALA A 1 108 ? -14.578 0.814 21.018 1.00 97.94 108 ALA A CA 1
ATOM 864 C C . ALA A 1 108 ? -14.523 0.477 22.514 1.00 97.94 108 ALA A C 1
ATOM 866 O O . ALA A 1 108 ? -15.441 0.828 23.255 1.00 97.94 108 ALA A O 1
ATOM 867 N N . SER A 1 109 ? -13.426 -0.135 22.960 1.00 96.94 109 SER A N 1
ATOM 868 C CA . SER A 1 109 ? -13.175 -0.441 24.372 1.00 96.94 109 SER A CA 1
ATOM 869 C C . SER A 1 109 ? -13.098 0.833 25.209 1.00 96.94 109 SER A C 1
ATOM 871 O O . SER A 1 109 ? -13.771 0.931 26.228 1.00 96.94 109 SER A O 1
ATOM 873 N N . TRP A 1 110 ? -12.411 1.867 24.717 1.00 96.50 110 TRP A N 1
ATOM 874 C CA . TRP A 1 110 ? -12.343 3.166 25.386 1.00 96.50 110 TRP A CA 1
ATOM 875 C C . TRP A 1 110 ? -13.730 3.774 25.640 1.00 96.50 110 TRP A C 1
ATOM 877 O O . TRP A 1 110 ? -13.963 4.331 26.713 1.00 96.50 110 TRP A O 1
ATOM 887 N N . TRP A 1 111 ? -14.666 3.656 24.686 1.00 95.62 111 TRP A N 1
ATOM 888 C CA . TRP A 1 111 ? -16.054 4.095 24.882 1.00 95.62 111 TRP A CA 1
ATOM 889 C C . TRP A 1 111 ? -16.774 3.291 25.967 1.00 95.62 111 TRP A C 1
ATOM 891 O O . TRP A 1 111 ? -17.518 3.880 26.749 1.00 95.62 111 TRP A O 1
ATOM 901 N N . LEU A 1 112 ? -16.553 1.976 26.034 1.00 94.31 112 LEU A N 1
ATOM 902 C CA . LEU A 1 112 ? -17.126 1.124 27.080 1.00 94.31 112 LEU A CA 1
ATOM 903 C C . LEU A 1 112 ? -16.543 1.459 28.458 1.00 94.31 112 LEU A C 1
ATOM 905 O O . LEU A 1 112 ? -17.299 1.582 29.417 1.00 94.31 112 LEU A O 1
ATOM 909 N N . ASP A 1 113 ? -15.247 1.749 28.543 1.00 92.88 113 ASP A N 1
ATOM 910 C CA . ASP A 1 113 ? -14.612 2.198 29.786 1.00 92.88 113 ASP A CA 1
ATOM 911 C C . ASP A 1 113 ? -15.216 3.523 30.288 1.00 92.88 113 ASP A C 1
ATOM 913 O O . ASP A 1 113 ? -15.308 3.756 31.494 1.00 92.88 113 ASP A O 1
ATOM 917 N N . GLN A 1 114 ? -15.701 4.397 29.391 1.00 88.06 114 GLN A N 1
ATOM 918 C CA . GLN A 1 114 ? -16.412 5.618 29.802 1.00 88.06 114 GLN A CA 1
ATOM 919 C C . GLN A 1 114 ? -17.763 5.332 30.476 1.00 88.06 114 GLN A C 1
ATOM 921 O O . GLN A 1 114 ? -18.272 6.193 31.202 1.00 88.06 114 GLN A O 1
ATOM 926 N N . VAL A 1 115 ? -18.374 4.165 30.246 1.00 87.69 115 VAL A N 1
ATOM 927 C CA . VAL A 1 115 ? -19.601 3.742 30.942 1.00 87.69 115 VAL A CA 1
ATOM 928 C C . VAL A 1 115 ? -19.284 3.419 32.399 1.00 87.69 115 VAL A C 1
ATOM 930 O O . VAL A 1 115 ? -19.966 3.919 33.290 1.00 87.69 115 VAL A O 1
ATOM 933 N N . GLU A 1 116 ? -18.218 2.657 32.638 1.00 78.00 116 GLU A N 1
ATOM 934 C CA . GLU A 1 116 ? -17.784 2.235 33.977 1.00 78.00 116 GLU A CA 1
ATOM 935 C C . GLU A 1 116 ? -17.046 3.344 34.749 1.00 78.00 116 GLU A C 1
ATOM 937 O O . GLU A 1 116 ? -16.989 3.333 35.980 1.00 78.00 116 GLU A O 1
ATOM 942 N N . GLY A 1 117 ? -16.499 4.331 34.035 1.00 71.81 117 GLY A N 1
ATOM 943 C CA . GLY A 1 117 ? -15.756 5.447 34.605 1.00 71.81 117 GLY A CA 1
ATOM 944 C C . GLY A 1 117 ? -16.598 6.389 35.474 1.00 71.81 117 GLY A C 1
ATOM 945 O O . GLY A 1 117 ? -17.708 6.795 35.125 1.00 71.81 117 GLY A O 1
ATOM 946 N N . THR A 1 118 ? -16.007 6.837 36.583 1.00 59.78 118 THR A N 1
ATOM 947 C CA . THR A 1 118 ? -16.531 7.827 37.543 1.00 59.78 118 THR A CA 1
ATOM 948 C C . THR A 1 118 ? -16.468 9.268 37.021 1.00 59.78 118 THR A C 1
ATOM 950 O O . THR A 1 118 ? -16.146 10.206 37.754 1.00 59.78 118 THR A O 1
ATOM 953 N N . VAL A 1 119 ? -16.769 9.491 35.741 1.00 65.31 119 VAL A N 1
ATOM 954 C CA . VA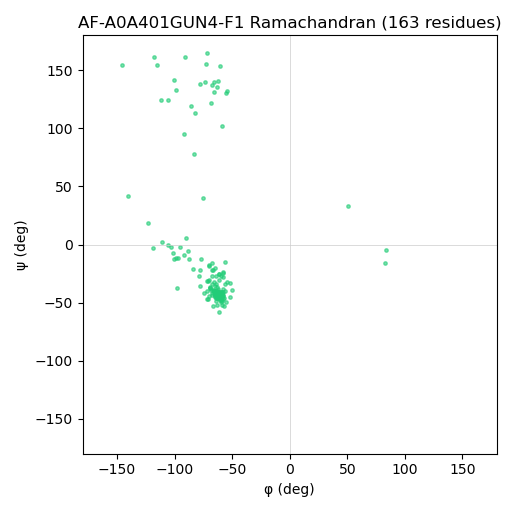L A 1 119 ? -16.958 10.858 35.245 1.00 65.31 119 VAL A CA 1
ATOM 955 C C . VAL A 1 119 ? -18.240 11.389 35.874 1.00 65.31 119 VAL A C 1
ATOM 957 O O . VAL A 1 119 ? -19.302 10.789 35.719 1.00 65.31 119 VAL A O 1
ATOM 960 N N . ALA A 1 120 ? -18.142 12.500 36.608 1.00 66.12 120 ALA A N 1
ATOM 961 C CA . ALA A 1 120 ? -19.293 13.140 37.232 1.00 66.12 120 ALA A CA 1
ATOM 962 C C . ALA A 1 120 ? -20.316 13.527 36.150 1.00 66.12 120 ALA A C 1
ATOM 964 O O . ALA A 1 120 ? -20.132 14.502 35.420 1.00 66.12 120 ALA A O 1
ATOM 965 N N . ARG A 1 121 ? -21.380 12.731 36.030 1.00 72.62 121 ARG A N 1
ATOM 966 C CA . ARG A 1 121 ? -22.503 12.961 35.122 1.00 72.62 121 ARG A CA 1
ATOM 967 C C . ARG A 1 121 ? -23.660 13.563 35.907 1.00 72.62 121 ARG A C 1
ATOM 969 O O . ARG A 1 121 ? -23.912 13.189 37.050 1.00 72.62 121 ARG A O 1
ATOM 976 N N . LEU A 1 122 ? -24.366 14.506 35.288 1.00 75.88 122 LEU A N 1
ATOM 977 C CA . LEU A 1 122 ? -25.664 14.928 35.803 1.00 75.88 122 LEU A CA 1
ATOM 978 C C . LEU A 1 122 ? -26.616 13.721 35.731 1.00 75.88 122 LEU A C 1
ATOM 980 O O . LEU A 1 122 ? -26.647 13.070 34.682 1.00 75.88 122 LEU A O 1
ATOM 984 N N . PRO A 1 123 ? -27.409 13.436 36.781 1.00 75.56 123 PRO A N 1
ATOM 985 C CA . PRO A 1 123 ? -28.326 12.291 36.796 1.00 75.56 123 PRO A CA 1
ATOM 986 C C . PRO A 1 123 ? -29.282 12.269 35.593 1.00 75.56 123 PRO A C 1
ATOM 988 O O . PRO A 1 123 ? -29.616 11.216 35.067 1.00 75.56 123 PRO A O 1
ATOM 991 N N . GLU A 1 124 ? -29.667 13.449 35.104 1.00 81.31 124 GLU A N 1
ATOM 992 C CA . GLU A 1 124 ? -30.572 13.639 33.962 1.00 81.31 124 GLU A CA 1
ATOM 993 C C . GLU A 1 124 ? -29.991 13.180 32.611 1.00 81.31 124 GLU A C 1
ATOM 995 O O . GLU A 1 124 ? -30.726 13.040 31.634 1.00 81.31 124 GLU A O 1
ATOM 1000 N N . HIS A 1 125 ? -28.675 12.972 32.520 1.00 80.62 125 HIS A N 1
ATOM 1001 C CA . HIS A 1 125 ? -27.987 12.604 31.277 1.00 80.62 125 HIS A CA 1
ATOM 1002 C C . HIS A 1 125 ? -27.279 11.252 31.358 1.00 80.62 125 HIS A C 1
ATOM 1004 O O . HIS A 1 125 ? -26.716 10.807 30.360 1.00 80.62 125 HIS A O 1
ATOM 1010 N N . GLU A 1 126 ? -27.305 10.591 32.515 1.00 84.06 126 GLU A N 1
ATOM 1011 C CA . GLU A 1 126 ? -26.573 9.348 32.755 1.00 84.06 126 GLU A CA 1
ATOM 1012 C C . GLU A 1 126 ? -26.990 8.245 31.776 1.00 84.06 126 GLU A C 1
ATOM 1014 O O . GLU A 1 126 ? -26.151 7.721 31.045 1.00 84.06 126 GLU A O 1
ATOM 1019 N N . GLU A 1 127 ? -28.293 7.982 31.669 1.00 87.38 127 GLU A N 1
ATOM 1020 C CA . GLU A 1 127 ? -28.842 6.987 30.743 1.00 87.38 127 GLU A CA 1
ATOM 1021 C C . GLU A 1 127 ? -28.472 7.301 29.282 1.00 87.38 127 GLU A C 1
ATOM 1023 O O . GLU A 1 127 ? -28.002 6.431 28.547 1.00 87.38 127 GLU A O 1
ATOM 1028 N N . GLY A 1 128 ? -28.597 8.567 28.872 1.00 89.88 128 GLY A N 1
ATOM 1029 C CA . GLY A 1 128 ? -28.253 9.007 27.519 1.00 89.88 128 GLY A CA 1
ATOM 1030 C C . GLY A 1 128 ? -26.765 8.851 27.198 1.00 89.88 128 GLY A C 1
ATOM 1031 O O . GLY A 1 128 ? -26.416 8.399 26.107 1.00 89.88 128 GLY A O 1
ATOM 1032 N N . CYS A 1 129 ? -25.882 9.178 28.144 1.00 88.62 129 CYS A N 1
ATOM 1033 C CA . CYS A 1 129 ? -24.439 8.995 27.999 1.00 88.62 129 CYS A CA 1
ATOM 1034 C C . CYS A 1 129 ? -24.063 7.517 27.859 1.00 88.62 129 CYS A C 1
ATOM 1036 O O . CYS A 1 129 ? -23.239 7.188 27.007 1.00 88.62 129 CYS A O 1
ATOM 1038 N N . ILE A 1 130 ? -24.676 6.638 28.657 1.00 91.00 130 ILE A N 1
ATOM 1039 C CA . ILE A 1 130 ? -24.434 5.191 28.606 1.00 91.00 130 ILE A CA 1
ATOM 1040 C C . ILE A 1 130 ? -24.862 4.636 27.245 1.00 91.00 130 ILE A C 1
ATOM 1042 O O . ILE A 1 130 ? -24.060 4.017 26.545 1.00 91.00 130 ILE A O 1
ATOM 1046 N N . VAL A 1 131 ? -26.098 4.919 26.823 1.00 93.75 131 VAL A N 1
ATOM 1047 C CA . VAL A 1 131 ? -26.624 4.467 25.525 1.00 93.75 131 VAL A CA 1
ATOM 1048 C C . VAL A 1 131 ? -25.775 5.001 24.369 1.00 93.75 131 VAL A C 1
ATOM 1050 O O . VAL A 1 131 ? -25.486 4.274 23.417 1.00 93.75 131 VAL A O 1
ATOM 1053 N N . TYR A 1 132 ? -25.335 6.259 24.446 1.00 93.94 132 TYR A N 1
ATOM 1054 C CA . TYR A 1 132 ? -24.471 6.846 23.429 1.00 93.94 132 TYR A CA 1
ATOM 1055 C C . TYR A 1 132 ? -23.103 6.159 23.360 1.00 93.94 132 TYR A C 1
ATOM 1057 O O . TYR A 1 132 ? -22.641 5.860 22.260 1.00 93.94 132 TYR A O 1
ATOM 1065 N N . ALA A 1 133 ? -22.476 5.873 24.502 1.00 94.94 133 ALA A N 1
ATOM 1066 C CA . ALA A 1 133 ? -21.196 5.177 24.558 1.00 94.94 133 ALA A CA 1
ATOM 1067 C C . ALA A 1 133 ? -21.284 3.767 23.950 1.00 94.94 133 ALA A C 1
ATOM 1069 O O . ALA A 1 133 ? -20.476 3.432 23.083 1.00 94.94 133 ALA A O 1
ATOM 1070 N N . TYR A 1 134 ? -22.314 2.986 24.299 1.00 96.62 134 TYR A N 1
ATOM 1071 C CA . TYR A 1 134 ? -22.563 1.681 23.673 1.00 96.62 134 TYR A CA 1
ATOM 1072 C C . TYR A 1 134 ? -22.740 1.796 22.159 1.00 96.62 134 TYR A C 1
ATOM 1074 O O . TYR A 1 134 ? -22.092 1.075 21.402 1.00 96.62 134 TYR A O 1
ATOM 1082 N N . ARG A 1 135 ? -23.547 2.760 21.701 1.00 97.69 135 ARG A N 1
ATOM 1083 C CA . ARG A 1 135 ? -23.735 3.009 20.269 1.00 97.69 135 ARG A CA 1
ATOM 1084 C C . ARG A 1 135 ? -22.422 3.365 19.568 1.00 97.69 135 ARG A C 1
ATOM 1086 O O . ARG A 1 135 ? -22.198 2.928 18.442 1.00 97.69 135 ARG A O 1
ATOM 1093 N N . GLN A 1 136 ? -21.562 4.172 20.190 1.00 97.75 136 GLN A N 1
ATOM 1094 C CA . GLN A 1 136 ? -20.256 4.497 19.618 1.00 97.75 136 GLN A CA 1
ATOM 1095 C C . GLN A 1 136 ? -19.369 3.256 19.525 1.00 97.75 136 GLN A C 1
ATOM 1097 O O . GLN A 1 136 ? -18.794 3.023 18.465 1.00 97.75 136 GLN A O 1
ATOM 1102 N N . ALA A 1 137 ? -19.306 2.430 20.570 1.00 97.94 137 ALA A N 1
ATOM 1103 C CA . ALA A 1 137 ? -18.548 1.181 20.543 1.00 97.94 137 ALA A CA 1
ATOM 1104 C C . ALA A 1 137 ? -19.026 0.243 19.417 1.00 97.94 137 ALA A C 1
ATOM 1106 O O . ALA A 1 137 ? -18.212 -0.281 18.656 1.00 97.94 137 ALA A O 1
ATOM 1107 N N . GLU A 1 138 ? -20.342 0.097 19.240 1.00 98.25 138 GLU A N 1
ATOM 1108 C CA . GLU A 1 138 ? -20.925 -0.690 18.147 1.00 98.25 138 GLU A CA 1
ATOM 1109 C C . GLU A 1 138 ? -20.558 -0.146 16.763 1.00 98.25 138 GLU A C 1
ATOM 1111 O O . GLU A 1 138 ? -20.184 -0.918 15.881 1.00 98.25 138 GLU A O 1
ATOM 1116 N N . ILE A 1 139 ? -20.617 1.175 16.559 1.00 98.38 139 ILE A N 1
ATOM 1117 C CA . ILE A 1 139 ? -20.228 1.799 15.285 1.00 98.38 139 ILE A CA 1
ATOM 1118 C C . ILE A 1 139 ? -18.761 1.497 14.963 1.00 98.38 139 ILE A C 1
ATOM 1120 O O . ILE A 1 139 ? -18.446 1.160 13.824 1.00 98.38 139 ILE A O 1
ATOM 1124 N N . ARG A 1 140 ? -17.866 1.593 15.950 1.00 98.31 140 ARG A N 1
ATOM 1125 C CA . ARG A 1 140 ? -16.427 1.344 15.768 1.00 98.31 140 ARG A CA 1
ATOM 1126 C C . ARG A 1 140 ? -16.147 -0.107 15.400 1.00 98.31 140 ARG A C 1
ATOM 1128 O O . ARG A 1 140 ? -15.452 -0.363 14.419 1.00 98.31 140 ARG A O 1
ATOM 1135 N N . ARG A 1 141 ? -16.795 -1.047 16.087 1.00 98.44 141 ARG A N 1
ATOM 1136 C CA . ARG A 1 141 ? -16.746 -2.473 15.734 1.00 98.44 141 ARG A CA 1
ATOM 1137 C C . ARG A 1 141 ? -17.295 -2.738 14.337 1.00 98.44 141 ARG A C 1
ATOM 1139 O O . ARG A 1 141 ? -16.661 -3.436 13.557 1.00 98.44 141 ARG A O 1
ATOM 1146 N N . ALA A 1 142 ? -18.416 -2.116 13.971 1.00 98.44 142 ALA A N 1
ATOM 1147 C CA . ALA A 1 142 ? -18.974 -2.238 12.628 1.00 98.44 142 ALA A CA 1
ATOM 1148 C C . ALA A 1 142 ? -18.026 -1.690 11.545 1.00 98.44 142 ALA A C 1
ATOM 1150 O O . ALA A 1 142 ? -17.914 -2.295 10.478 1.00 98.44 142 ALA A O 1
ATOM 1151 N N . MET A 1 143 ? -17.324 -0.579 11.807 1.00 98.12 143 MET A N 1
ATOM 1152 C CA . MET A 1 143 ? -16.279 -0.060 10.915 1.00 98.12 143 MET A CA 1
ATOM 1153 C C . MET A 1 143 ? -15.129 -1.060 10.765 1.00 98.12 143 MET A C 1
ATOM 1155 O O . MET A 1 143 ? -14.736 -1.335 9.634 1.00 98.12 143 MET A O 1
ATOM 1159 N N . SER A 1 144 ? -14.661 -1.653 11.869 1.00 98.00 144 SER A N 1
ATOM 1160 C CA . SER A 1 144 ? -13.647 -2.718 11.847 1.00 98.00 144 SER A CA 1
ATOM 1161 C C . SER A 1 144 ? -14.085 -3.891 10.958 1.00 98.00 144 SER A C 1
ATOM 1163 O O . SER A 1 144 ? -13.401 -4.241 10.000 1.00 98.00 144 SER A O 1
ATOM 1165 N N . SER A 1 145 ? -15.310 -4.397 11.140 1.00 98.19 145 SER A N 1
ATOM 1166 C CA . SER A 1 145 ? -15.860 -5.490 10.320 1.00 98.19 145 SER A CA 1
ATOM 1167 C C . SER A 1 145 ? -16.044 -5.132 8.836 1.00 98.19 145 SER A C 1
ATOM 1169 O O . SER A 1 145 ? -16.091 -6.008 7.967 1.00 98.19 145 SER A O 1
ATOM 1171 N N . ILE A 1 146 ? -16.236 -3.853 8.500 1.00 98.19 146 ILE A N 1
ATOM 1172 C CA . ILE A 1 146 ? -16.251 -3.396 7.102 1.00 98.19 146 ILE A CA 1
ATOM 1173 C C . ILE A 1 146 ? -14.834 -3.446 6.529 1.00 98.19 146 ILE A C 1
ATOM 1175 O O . ILE A 1 146 ? -14.664 -3.985 5.436 1.00 98.19 146 ILE A O 1
ATOM 1179 N N . CYS A 1 147 ? -13.849 -2.933 7.266 1.00 97.75 147 CYS A N 1
ATOM 1180 C CA . CYS A 1 147 ? -12.439 -2.980 6.894 1.00 97.75 147 CYS A CA 1
ATOM 1181 C C . CYS A 1 147 ? -11.964 -4.424 6.680 1.00 97.75 147 CYS A C 1
ATOM 1183 O O . CYS A 1 147 ? -11.521 -4.743 5.583 1.00 97.75 147 CYS A O 1
ATOM 1185 N N . GLU A 1 148 ? -12.180 -5.326 7.641 1.00 97.38 148 GLU A N 1
ATOM 1186 C CA . GLU A 1 148 ? -11.831 -6.753 7.524 1.00 97.38 148 GLU A CA 1
ATOM 1187 C C . GLU A 1 148 ? -12.389 -7.391 6.245 1.00 97.38 148 GLU A C 1
ATOM 1189 O O . GLU A 1 148 ? -11.682 -8.083 5.515 1.00 97.38 148 GLU A O 1
ATOM 1194 N N . ARG A 1 149 ? -13.662 -7.128 5.923 1.00 97.88 149 ARG A N 1
ATOM 1195 C CA . ARG A 1 149 ? -14.288 -7.664 4.705 1.00 97.88 149 ARG A CA 1
ATOM 1196 C C . ARG A 1 149 ? -13.726 -7.055 3.429 1.00 97.88 149 ARG A C 1
ATOM 1198 O O . ARG A 1 149 ? -13.625 -7.769 2.434 1.00 97.88 149 ARG A O 1
ATOM 1205 N N . ALA A 1 150 ? -13.409 -5.762 3.437 1.00 97.31 150 ALA A N 1
ATOM 1206 C CA . ALA A 1 150 ? -12.788 -5.088 2.299 1.00 97.31 150 ALA A CA 1
ATOM 1207 C C . ALA A 1 150 ? -11.352 -5.581 2.057 1.00 97.31 150 ALA A C 1
ATOM 1209 O O . ALA A 1 150 ? -10.877 -5.558 0.926 1.00 97.31 150 ALA A O 1
ATOM 1210 N N . TRP A 1 151 ? -10.688 -6.045 3.113 1.00 97.19 151 TRP A N 1
ATOM 1211 C CA . TRP A 1 151 ? -9.274 -6.406 3.135 1.00 97.19 151 TRP A CA 1
ATOM 1212 C C . TRP A 1 151 ? -8.991 -7.905 3.084 1.00 97.19 151 TRP A C 1
ATOM 1214 O O . TRP A 1 151 ? -7.831 -8.296 3.009 1.00 97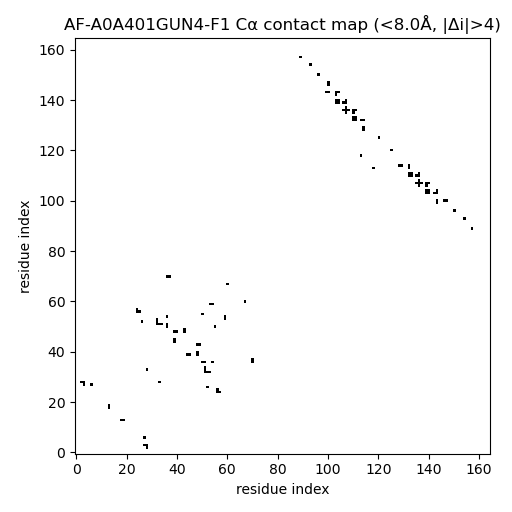.19 151 TRP A O 1
ATOM 1224 N N . LYS A 1 152 ? -10.028 -8.746 3.075 1.00 95.56 152 LYS A N 1
ATOM 1225 C CA . LYS A 1 152 ? -9.918 -10.209 3.171 1.00 95.56 152 LYS A CA 1
ATOM 1226 C C . LYS A 1 152 ? -8.952 -10.860 2.161 1.00 95.56 152 LYS A C 1
ATOM 1228 O O . LYS A 1 152 ? -8.334 -11.862 2.497 1.00 95.56 152 LYS A O 1
ATOM 1233 N N . ASP A 1 153 ? -8.835 -10.300 0.953 1.00 95.31 153 ASP A N 1
ATOM 1234 C CA . ASP A 1 153 ? -8.051 -10.874 -0.152 1.00 95.31 153 ASP A CA 1
ATOM 1235 C C . ASP A 1 153 ? -6.655 -10.224 -0.272 1.00 95.31 153 ASP A C 1
ATOM 1237 O O . ASP A 1 153 ? -5.782 -10.737 -0.967 1.00 95.31 153 ASP A O 1
ATOM 1241 N N . VAL A 1 154 ? -6.408 -9.107 0.426 1.00 93.62 154 VAL A N 1
ATOM 1242 C CA . VAL A 1 154 ? -5.144 -8.355 0.328 1.00 93.62 154 VAL A CA 1
ATOM 1243 C C . VAL A 1 154 ? -3.931 -9.185 0.773 1.00 93.62 154 VAL A C 1
ATOM 1245 O O . VAL A 1 154 ? -2.942 -9.183 0.041 1.00 93.62 154 VAL A O 1
ATOM 1248 N N . PRO A 1 155 ? -3.976 -9.964 1.877 1.00 90.69 155 PRO A N 1
ATOM 1249 C CA . PRO A 1 155 ? -2.845 -10.810 2.263 1.00 90.69 155 PRO A CA 1
ATOM 1250 C C . PRO A 1 155 ? -2.479 -11.875 1.221 1.00 90.69 155 PRO A C 1
ATOM 1252 O O . PRO A 1 155 ? -1.346 -12.344 1.199 1.00 90.69 155 PRO A O 1
ATOM 1255 N N . GLU A 1 156 ? -3.421 -12.296 0.372 1.00 90.50 156 GLU A N 1
ATOM 1256 C CA . GLU A 1 156 ? -3.126 -13.207 -0.738 1.00 90.50 156 GLU A CA 1
ATOM 1257 C C . GLU A 1 156 ? -2.394 -12.468 -1.864 1.00 90.50 156 GLU A C 1
ATOM 1259 O O . GLU A 1 156 ? -1.404 -12.977 -2.384 1.00 90.50 156 GLU A O 1
ATOM 1264 N N . TRP A 1 157 ? -2.819 -11.244 -2.193 1.00 90.38 157 TRP A N 1
ATOM 1265 C CA . TRP A 1 157 ? -2.164 -10.418 -3.214 1.00 90.38 157 TRP A CA 1
ATOM 1266 C C . TRP A 1 157 ? -0.726 -10.055 -2.848 1.00 90.38 157 TRP A C 1
ATOM 1268 O O . TRP A 1 157 ? 0.126 -10.057 -3.731 1.00 90.38 157 TRP A O 1
ATOM 1278 N N . LEU A 1 158 ? -0.451 -9.803 -1.565 1.00 87.81 158 LEU A N 1
ATOM 1279 C CA . LEU A 1 158 ? 0.899 -9.495 -1.084 1.00 87.81 158 LEU A CA 1
ATOM 1280 C C . LEU A 1 158 ? 1.837 -10.716 -1.145 1.00 87.81 158 LEU A C 1
ATOM 1282 O O . LEU A 1 158 ? 2.995 -10.573 -1.514 1.00 87.81 158 LEU A O 1
ATOM 1286 N N . LYS A 1 159 ? 1.336 -11.931 -0.877 1.00 80.75 159 LYS A N 1
ATOM 1287 C CA . LYS A 1 159 ? 2.139 -13.173 -0.930 1.00 80.75 159 LYS A CA 1
ATOM 1288 C C . LYS A 1 159 ? 2.525 -13.608 -2.339 1.00 80.75 159 LYS A C 1
ATOM 1290 O O . LYS A 1 159 ? 3.559 -14.240 -2.516 1.00 80.75 159 LYS A O 1
ATOM 1295 N N . ILE A 1 160 ? 1.685 -13.315 -3.332 1.00 65.50 160 ILE A N 1
ATOM 1296 C CA . ILE A 1 160 ? 1.969 -13.649 -4.737 1.00 65.50 160 ILE A CA 1
ATOM 1297 C C . ILE A 1 160 ? 3.237 -12.932 -5.223 1.00 65.50 160 ILE A C 1
ATOM 1299 O O . ILE A 1 160 ? 3.892 -13.415 -6.141 1.00 65.50 160 ILE A O 1
ATOM 1303 N N . GLU A 1 161 ? 3.593 -11.800 -4.619 1.00 59.66 161 GLU A N 1
ATOM 1304 C CA . GLU A 1 161 ? 4.766 -11.021 -5.004 1.00 59.66 161 GLU A CA 1
ATOM 1305 C C . GLU A 1 161 ? 6.078 -11.621 -4.473 1.00 59.66 161 GLU A C 1
ATOM 1307 O O . GLU A 1 161 ? 7.059 -11.657 -5.211 1.00 59.66 161 GLU A O 1
ATOM 1312 N N . ASP A 1 162 ? 6.070 -12.198 -3.267 1.00 56.22 162 ASP A N 1
ATOM 1313 C CA . ASP A 1 162 ? 7.250 -12.841 -2.664 1.00 56.22 162 ASP A CA 1
ATOM 1314 C C . ASP A 1 162 ? 7.693 -14.129 -3.397 1.00 56.22 162 ASP A C 1
ATOM 1316 O O . ASP A 1 162 ? 8.851 -14.528 -3.292 1.00 56.22 162 ASP A O 1
ATOM 1320 N N . ASP A 1 163 ? 6.793 -14.781 -4.147 1.00 49.47 163 ASP A N 1
ATOM 1321 C CA . ASP A 1 163 ? 7.055 -16.034 -4.887 1.00 49.47 163 ASP A CA 1
ATOM 1322 C C . ASP A 1 163 ? 7.604 -15.811 -6.319 1.00 49.47 163 ASP A C 1
ATOM 1324 O O . ASP A 1 163 ? 7.911 -16.777 -7.026 1.00 49.47 163 ASP A O 1
ATOM 1328 N N . VAL A 1 164 ? 7.682 -14.558 -6.789 1.00 53.03 164 VAL A N 1
ATOM 1329 C CA . VAL A 1 164 ? 8.092 -14.209 -8.169 1.00 53.03 164 VAL A CA 1
ATOM 1330 C C . VAL A 1 164 ? 9.552 -13.724 -8.260 1.00 53.03 164 VAL A C 1
ATOM 1332 O O . VAL A 1 164 ? 10.077 -13.605 -9.373 1.00 53.03 164 VAL A O 1
ATOM 1335 N N . ASP A 1 165 ? 10.225 -13.525 -7.124 1.00 41.03 165 ASP A N 1
ATOM 1336 C CA . ASP A 1 165 ? 11.672 -13.248 -7.018 1.00 41.03 165 ASP A CA 1
ATOM 1337 C C . ASP A 1 165 ? 12.530 -14.530 -6.91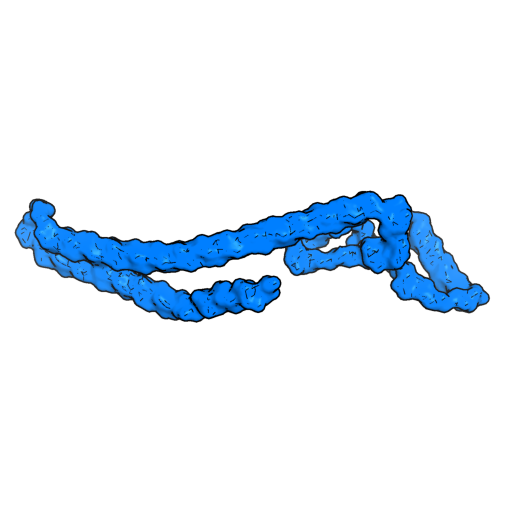7 1.00 41.03 165 AS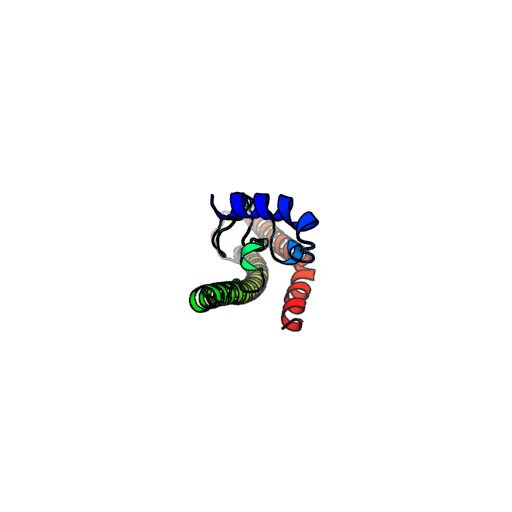P A C 1
ATOM 1339 O O . ASP A 1 165 ? 13.659 -14.531 -7.476 1.00 41.03 165 ASP A O 1
#

Nearest PDB structures (foldseek):
  5l3c-assembly1_A  TM=4.152E-01  e=4.432E+00  Homo sapiens
  5l3d-assembly1_A  TM=4.266E-01  e=8.955E+00  Homo sapiens
  6zbd-assembly1_D  TM=2.786E-01  e=6.473E+00  Plasmodium falciparum

Sequence (165 aa):
MRYRTTFAALVALAQPLAKVGWQSELRPLNTTDVRGMTELLAQESEGRRTLAWIWMAPGAGEGSAGDTQDSLRIEWCKARARAHRWTEECQLLEEEMHCVLEFQEWIASWWLDQVEGTVARLPEHEEGCIVYAYRQAEIRRAMSSICERAWKDVPEWLKIEDDVD

Organism: NCBI:txid139825

Radius of gyration: 31.98 Å; Cα contacts (8 Å, |Δi|>4): 66; chains: 1; bounding box: 61×34×96 Å

Solvent-accessible surface area (backbone atoms only — not comparable to full-atom values): 9760 Å² total; per-residue (Å²): 113,70,67,63,56,51,50,54,50,46,65,72,43,25,72,86,65,72,59,73,74,59,69,82,68,52,72,90,83,53,78,87,50,74,60,58,93,85,60,72,53,100,87,41,49,89,93,63,61,76,74,43,64,73,76,70,29,87,67,54,48,75,88,42,43,65,65,51,51,51,51,51,50,52,51,49,51,52,51,51,51,48,51,55,48,49,56,50,51,54,56,50,50,56,51,50,55,50,50,51,42,53,49,25,52,51,53,18,48,53,30,49,48,59,59,78,44,90,68,92,63,61,80,94,46,45,69,59,53,42,56,48,26,53,51,50,21,51,51,29,44,52,50,33,58,48,50,52,64,75,45,67,62,52,70,58,62,59,53,61,58,72,77,74,117

Secondary structure (DSSP, 8-state):
-HHHHHHHHHHHHHTTTT--SGGGT-----GGGSS-TTPPPTT--GGG----GGGTSTTTTTSSHHHHHHHHHHHHHHHHHHHHHHHHHHHHHHHHHHHHHHHHHHHHHHHHHHHHS-----GGGHHHHHHHHHHHHHHHHHHHHHHHHHHTTHHHHHHHHHT--

Foldseek 3Di:
DVLQVVVVVCVVCCVVVVPPDCCVQDDHDDPVLPDDQPDADPPDDPVRGDHRCCLVGPPSCVVPVPVNVVVVVVNVVVVVVVVVVVLVVLVVVVVVLVVLLVVLQVVLVVLCVVLVDPDDDDPVCNVVSNVVSNVSSVVSNVVSVVSCVVCVCSVVVSVVVVVVD

Mean predicted aligned error: 10.94 Å

pLDDT: mean 84.65, std 12.46, range [41.03, 98.44]